Protein AF-A0A520Q2A0-F1 (afdb_monomer)

Solvent-accessible surface area (backbone atoms only — not comparable to full-atom values): 9393 Å² total; per-residue (Å²): 108,68,72,59,52,43,49,53,35,49,52,50,22,50,52,29,43,53,51,19,52,50,29,46,53,49,21,52,54,28,44,56,48,25,55,50,29,48,51,52,38,54,58,58,72,70,47,75,90,85,60,73,68,62,73,55,53,55,32,51,51,48,28,51,55,25,49,55,49,19,54,52,29,45,52,50,18,50,51,28,45,54,49,22,53,51,30,48,48,51,35,52,51,50,50,51,53,53,52,49,51,53,51,52,50,55,47,49,54,50,52,48,53,51,48,53,53,50,53,50,52,50,51,55,50,52,53,52,50,52,55,49,51,51,53,50,50,51,52,51,51,47,66,59,47,54,65,52,67,72,36,78,90,45,45,69,57,53,54,57,52,60,71,66,58,85,62,83,91,69,80,80,80,76,89,128

Sequence (176 aa):
MLGRDLSVARDAARGAGLASDESSRAEARARDVFERAVSSLAVRMAAPPEHPDAPLVDAGHAVQAAVDAWARAAVEAEHARAETERANASVRDLDYQLGTLRQQMRQLERDYAARTAHSRAALEASGREQRHLARRLASLSEQLISPLRHRTDLKPLFVAIEGTGTSDPFPSRASG

Nearest PDB structures (foldseek):
  7aal-assembly1_B  TM=5.530E-01  e=1.977E-01  Homo sapiens
  5i6r-assembly1_A-2  TM=6.436E-01  e=4.852E+00  Homo sapiens
  6jx6-assembly1_A  TM=4.904E-01  e=7.292E+00  Homo sapiens

Radius of gyration: 47.22 Å; Cα contacts (8 Å, |Δi|>4): 71; chains: 1; bounding box: 92×31×129 Å

Foldseek 3Di:
DLVVVLVVLVVQLVVLVVQLVVLVVQLVVLVVQLVVLVVCLVVVVPDPPPDDCVVNVVSVVSNVVSVVSNVVSVVSSVVSVVSSVVSVVVSVVSVVVVVVVVVVVVVVVVVVVVVVVVVVVVVVVVVVVVVVVVVVVVVVCCVVVVVVCVPPVCVVVVCVVVVVPPDDPDDPPDDD

pLDDT: mean 87.19, std 15.36, range [39.06, 98.12]

Mean predicted aligned error: 12.21 Å

Structure (mmCIF, N/CA/C/O backbone):
data_AF-A0A520Q2A0-F1
#
_entry.id   AF-A0A520Q2A0-F1
#
loop_
_atom_site.group_PDB
_atom_site.id
_atom_site.type_symbol
_atom_site.label_atom_id
_atom_site.label_alt_id
_atom_site.label_comp_id
_atom_site.label_asym_id
_atom_site.label_entity_id
_atom_site.label_seq_id
_atom_site.pdbx_PDB_ins_code
_atom_site.Cartn_x
_atom_site.Cartn_y
_atom_site.Cartn_z
_atom_site.occupancy
_atom_site.B_iso_or_equiv
_atom_site.auth_seq_id
_atom_site.auth_comp_id
_atom_site.auth_a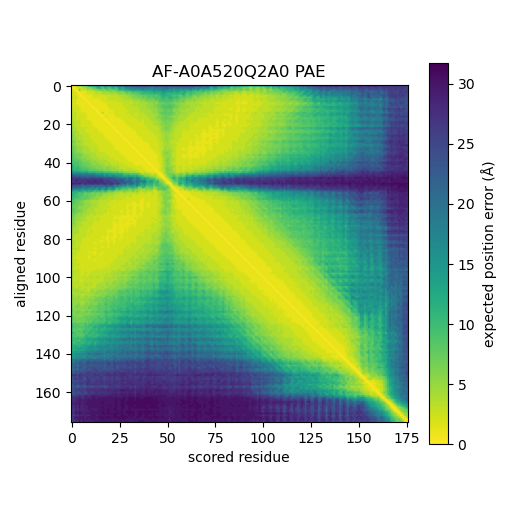sym_id
_atom_site.auth_atom_id
_atom_site.pdbx_PDB_model_num
ATOM 1 N N . MET A 1 1 ? -11.385 9.493 6.185 1.00 68.62 1 MET A N 1
ATOM 2 C CA . MET A 1 1 ? -10.140 9.831 5.464 1.00 68.62 1 MET A CA 1
ATOM 3 C C . MET A 1 1 ? -9.408 8.569 5.035 1.00 68.62 1 MET A C 1
ATOM 5 O O . MET A 1 1 ? -9.508 8.267 3.860 1.00 68.62 1 MET A O 1
ATOM 9 N N . LEU A 1 2 ? -8.892 7.740 5.954 1.00 79.12 2 LEU A N 1
ATOM 10 C CA . LEU A 1 2 ? -8.089 6.536 5.644 1.00 79.12 2 LEU A CA 1
ATOM 11 C C . LEU A 1 2 ? -8.609 5.607 4.528 1.00 79.12 2 LEU A C 1
ATOM 13 O O . LEU A 1 2 ? -7.827 5.132 3.717 1.00 79.12 2 LEU A O 1
ATOM 17 N N . GLY A 1 3 ? -9.919 5.342 4.448 1.00 81.12 3 GLY A N 1
ATOM 18 C CA . GLY A 1 3 ? -10.470 4.516 3.362 1.00 81.12 3 GLY A CA 1
ATOM 19 C C . GLY A 1 3 ? -10.354 5.166 1.974 1.00 81.12 3 GLY A C 1
ATOM 20 O O . GLY A 1 3 ? -10.096 4.479 0.989 1.00 81.12 3 GLY A O 1
ATOM 21 N N . ARG A 1 4 ? -10.502 6.495 1.901 1.00 87.62 4 ARG A N 1
ATOM 22 C CA . ARG A 1 4 ? -10.264 7.281 0.682 1.00 87.62 4 ARG A 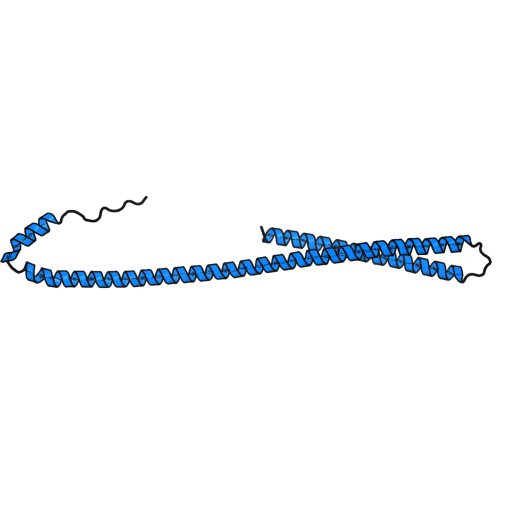CA 1
ATOM 23 C C . ARG A 1 4 ? -8.772 7.320 0.364 1.00 87.62 4 ARG A C 1
ATOM 25 O O . ARG A 1 4 ? -8.415 7.133 -0.791 1.00 87.62 4 ARG A O 1
ATOM 32 N N . ASP A 1 5 ? -7.929 7.479 1.380 1.00 89.81 5 ASP A N 1
ATOM 33 C CA . ASP A 1 5 ? -6.471 7.521 1.225 1.00 89.81 5 ASP A CA 1
ATOM 34 C C . ASP A 1 5 ? -5.928 6.178 0.708 1.00 89.81 5 ASP A C 1
ATOM 36 O O . ASP A 1 5 ? -5.117 6.153 -0.211 1.00 89.81 5 ASP A O 1
ATOM 40 N N . LEU A 1 6 ? -6.465 5.052 1.194 1.00 90.88 6 LEU A N 1
ATOM 41 C CA . LEU A 1 6 ? -6.151 3.715 0.683 1.00 90.88 6 LEU A CA 1
ATOM 42 C C . LEU A 1 6 ? -6.603 3.525 -0.772 1.00 90.88 6 LEU A C 1
ATOM 44 O O . LEU A 1 6 ? -5.898 2.893 -1.556 1.00 90.88 6 LEU A O 1
ATOM 48 N N . SER A 1 7 ? -7.769 4.060 -1.146 1.00 91.44 7 SER A N 1
ATOM 49 C CA . SER A 1 7 ? -8.230 4.018 -2.539 1.00 91.44 7 SER A CA 1
ATOM 50 C C . SER A 1 7 ? -7.291 4.806 -3.449 1.00 91.44 7 SER A C 1
ATOM 52 O O . SER A 1 7 ? -6.839 4.273 -4.455 1.00 91.44 7 SER A O 1
ATOM 54 N N . VAL A 1 8 ? -6.934 6.033 -3.057 1.00 94.19 8 VAL A N 1
ATOM 55 C CA . VAL A 1 8 ? -5.985 6.877 -3.798 1.00 94.19 8 VAL A CA 1
ATOM 56 C C . VAL A 1 8 ? -4.616 6.200 -3.899 1.00 94.19 8 VAL A C 1
ATOM 58 O O . VAL A 1 8 ? -4.026 6.177 -4.975 1.00 94.19 8 VAL A O 1
ATOM 61 N N . ALA A 1 9 ? -4.130 5.583 -2.821 1.00 93.50 9 ALA A N 1
ATOM 62 C CA . ALA A 1 9 ? -2.868 4.847 -2.828 1.00 93.50 9 ALA A CA 1
ATOM 63 C C . ALA A 1 9 ? -2.906 3.629 -3.766 1.00 93.50 9 ALA A C 1
ATOM 65 O O . ALA A 1 9 ? -1.934 3.366 -4.470 1.00 93.50 9 ALA A O 1
ATOM 66 N N . ARG A 1 10 ? -4.031 2.902 -3.831 1.00 94.81 10 ARG A N 1
ATOM 67 C CA . ARG A 1 10 ? -4.220 1.789 -4.781 1.00 94.81 10 ARG A CA 1
ATOM 68 C C . ARG A 1 10 ? -4.258 2.267 -6.226 1.00 94.81 10 ARG A C 1
ATOM 70 O O . ARG A 1 10 ? -3.742 1.578 -7.102 1.00 94.81 10 ARG A O 1
ATOM 77 N N . ASP A 1 11 ? -4.870 3.417 -6.481 1.00 95.50 11 ASP A N 1
ATOM 78 C CA . ASP A 1 11 ? -4.900 4.024 -7.812 1.00 95.50 11 ASP A CA 1
ATOM 79 C C . ASP A 1 11 ? -3.492 4.453 -8.236 1.00 95.50 11 ASP A C 1
ATOM 81 O O . ASP A 1 11 ? -3.056 4.122 -9.337 1.00 95.50 11 ASP A O 1
ATOM 85 N N . ALA A 1 12 ? -2.744 5.087 -7.330 1.00 93.31 12 ALA A N 1
ATOM 86 C CA . ALA A 1 12 ? -1.351 5.464 -7.549 1.00 93.31 12 ALA A CA 1
ATOM 87 C C . ALA A 1 12 ? -0.447 4.243 -7.785 1.00 93.31 12 ALA A C 1
ATOM 89 O O . ALA A 1 12 ? 0.344 4.245 -8.723 1.00 93.31 12 ALA A O 1
ATOM 90 N N . ALA A 1 13 ? -0.597 3.173 -6.996 1.00 95.62 13 ALA A N 1
ATOM 91 C CA . ALA A 1 13 ? 0.164 1.936 -7.174 1.00 95.62 13 ALA A CA 1
ATOM 92 C C . ALA A 1 13 ? -0.136 1.249 -8.514 1.00 95.62 13 ALA A C 1
ATOM 94 O O . ALA A 1 13 ? 0.779 0.760 -9.176 1.00 95.62 13 ALA A O 1
ATOM 95 N N . ARG A 1 14 ? -1.401 1.266 -8.957 1.00 96.25 14 ARG A N 1
ATOM 96 C CA . ARG A 1 14 ? -1.775 0.789 -10.296 1.00 96.25 14 ARG A CA 1
ATOM 97 C C . ARG A 1 14 ? -1.149 1.639 -11.397 1.00 96.25 14 ARG A C 1
ATOM 99 O O . ARG A 1 14 ? -0.618 1.079 -12.348 1.00 96.25 14 ARG A O 1
ATOM 106 N N . GLY A 1 15 ? -1.187 2.964 -11.257 1.00 95.88 15 GLY A N 1
ATOM 107 C CA . GLY A 1 15 ? -0.540 3.882 -12.195 1.00 95.88 15 GLY A CA 1
ATOM 108 C C . GLY A 1 15 ? 0.969 3.645 -12.297 1.00 95.88 15 GLY A C 1
ATOM 109 O O . GLY A 1 15 ? 1.487 3.508 -13.401 1.00 95.88 15 GLY A O 1
ATOM 110 N N . ALA A 1 16 ? 1.652 3.508 -11.157 1.00 94.81 16 ALA A N 1
ATOM 111 C CA . ALA A 1 16 ? 3.081 3.200 -11.103 1.00 94.81 16 ALA A CA 1
ATOM 112 C C . ALA A 1 16 ? 3.404 1.852 -11.769 1.00 94.81 16 ALA A C 1
ATOM 114 O O . ALA A 1 16 ? 4.335 1.775 -12.566 1.00 94.81 16 ALA A O 1
ATOM 115 N N . GLY A 1 17 ? 2.587 0.819 -11.528 1.00 96.00 17 GLY A N 1
ATOM 116 C CA . GLY A 1 17 ? 2.747 -0.484 -12.178 1.00 96.00 17 GLY A CA 1
ATOM 117 C C . GLY A 1 17 ? 2.634 -0.413 -13.703 1.00 96.00 17 GLY A C 1
ATOM 118 O O . GLY A 1 17 ? 3.474 -0.967 -14.404 1.00 96.00 17 GLY A O 1
ATOM 119 N N . LEU A 1 18 ? 1.653 0.333 -14.227 1.00 97.12 18 LEU A N 1
ATOM 120 C CA . LEU A 1 18 ? 1.517 0.549 -15.673 1.00 97.12 18 LEU A CA 1
ATOM 121 C C . LEU A 1 18 ? 2.730 1.282 -16.264 1.00 97.12 18 LEU A C 1
ATOM 123 O O . LEU A 1 18 ? 3.216 0.892 -17.325 1.00 97.12 18 LEU A O 1
ATOM 127 N N . ALA A 1 19 ? 3.239 2.303 -15.569 1.00 95.56 19 ALA A N 1
ATOM 128 C CA . ALA A 1 19 ? 4.444 3.020 -15.984 1.00 95.56 19 ALA A CA 1
ATOM 129 C C . ALA A 1 19 ? 5.689 2.113 -15.954 1.00 95.56 19 ALA A C 1
ATOM 131 O O . ALA A 1 19 ? 6.500 2.144 -16.875 1.00 95.56 19 ALA A O 1
ATOM 132 N N . SER A 1 20 ? 5.823 1.248 -14.944 1.00 96.88 20 SER A N 1
ATOM 133 C CA . SER A 1 20 ? 6.919 0.276 -14.848 1.00 96.88 20 SER A CA 1
ATOM 134 C C . SER A 1 20 ? 6.887 -0.769 -15.964 1.00 96.88 20 SER A C 1
ATOM 136 O O . SER A 1 20 ? 7.934 -1.088 -16.540 1.00 96.88 20 SER A O 1
ATOM 138 N N . ASP A 1 21 ? 5.697 -1.255 -16.323 1.00 96.81 21 ASP A N 1
ATOM 139 C CA . ASP A 1 21 ? 5.505 -2.151 -17.465 1.00 96.81 21 ASP A CA 1
ATOM 140 C C . ASP A 1 21 ? 5.893 -1.465 -18.780 1.00 96.81 21 ASP A C 1
ATOM 142 O O . ASP A 1 21 ? 6.552 -2.066 -19.633 1.00 96.81 21 ASP A O 1
ATOM 146 N N . GLU A 1 22 ? 5.500 -0.203 -18.960 1.00 97.50 22 GLU A N 1
ATOM 147 C CA . GLU A 1 22 ? 5.847 0.581 -20.142 1.00 97.50 22 GLU A CA 1
ATOM 148 C C . GLU A 1 22 ? 7.360 0.802 -20.258 1.00 97.50 22 GLU A C 1
ATOM 150 O O . GLU A 1 22 ? 7.932 0.494 -21.312 1.00 97.50 22 GLU A O 1
ATOM 155 N N . SER A 1 23 ? 8.016 1.237 -19.179 1.00 96.38 23 SER A N 1
ATOM 156 C CA . SER A 1 23 ? 9.469 1.425 -19.138 1.00 96.38 23 SER A CA 1
ATOM 157 C C . SER A 1 23 ? 10.223 0.111 -19.352 1.00 96.38 23 SER A C 1
ATOM 159 O O . SER A 1 23 ? 11.184 0.077 -20.116 1.00 96.38 23 SER A O 1
ATOM 161 N N . SER A 1 24 ? 9.749 -1.006 -18.789 1.00 97.00 24 SER A N 1
ATOM 162 C CA . SER A 1 24 ? 10.354 -2.329 -19.022 1.00 97.00 24 SER A CA 1
ATOM 163 C C . SER A 1 24 ? 10.224 -2.773 -20.485 1.00 97.00 24 SER A C 1
ATOM 165 O O . SER A 1 24 ? 11.152 -3.347 -21.057 1.00 97.00 24 SER A O 1
ATOM 167 N N . ARG A 1 25 ? 9.098 -2.473 -21.148 1.00 97.88 25 ARG A N 1
ATOM 168 C CA . ARG A 1 25 ? 8.959 -2.716 -22.595 1.00 97.88 25 ARG A CA 1
ATOM 16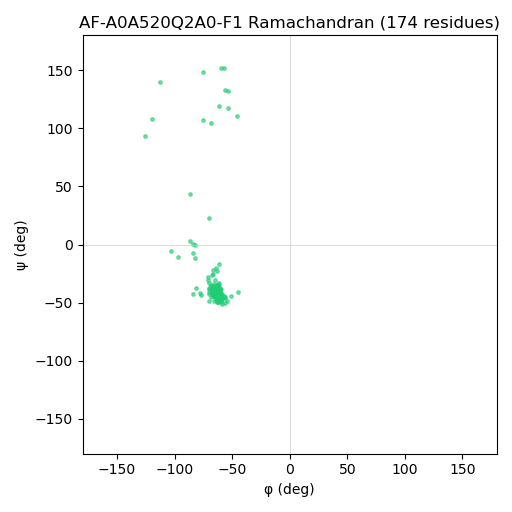9 C C . ARG A 1 25 ? 9.855 -1.785 -23.414 1.00 97.88 25 ARG A C 1
ATOM 171 O O . ARG A 1 25 ? 10.330 -2.197 -24.470 1.00 97.88 25 ARG A O 1
ATOM 178 N N . ALA A 1 26 ? 10.061 -0.541 -22.981 1.00 96.69 26 ALA A N 1
ATOM 179 C CA . ALA A 1 26 ? 10.975 0.394 -23.636 1.00 96.69 26 ALA A CA 1
ATOM 180 C C . ALA A 1 26 ? 12.434 -0.074 -23.532 1.00 96.69 26 ALA A C 1
ATOM 182 O O . ALA A 1 26 ? 13.133 -0.086 -24.545 1.00 96.69 26 ALA A O 1
ATOM 183 N N . GLU A 1 27 ? 12.848 -0.550 -22.356 1.00 97.94 27 GLU A N 1
ATOM 184 C CA . GLU A 1 27 ? 14.146 -1.189 -22.121 1.00 97.94 27 GLU A CA 1
ATOM 185 C C . GLU A 1 27 ? 14.357 -2.381 -23.064 1.00 97.94 27 GLU A C 1
ATOM 187 O O . GLU A 1 27 ? 15.363 -2.431 -23.773 1.00 97.94 27 GLU A O 1
ATOM 192 N N . ALA A 1 28 ? 13.384 -3.299 -23.143 1.00 97.88 28 ALA A N 1
ATOM 193 C CA . ALA A 1 28 ? 13.457 -4.461 -24.030 1.00 97.88 28 ALA A CA 1
ATOM 194 C C . ALA A 1 28 ? 13.609 -4.054 -25.507 1.00 97.88 28 ALA A C 1
ATOM 196 O O . ALA A 1 28 ? 14.487 -4.556 -26.203 1.00 97.88 28 ALA A O 1
ATOM 197 N N . ARG A 1 29 ? 12.825 -3.072 -25.975 1.00 97.94 29 ARG A N 1
ATOM 198 C CA . ARG A 1 29 ? 12.952 -2.554 -27.348 1.00 97.94 29 ARG A CA 1
ATOM 199 C C . ARG A 1 29 ? 14.322 -1.929 -27.612 1.00 97.94 29 ARG A C 1
ATOM 201 O O . ARG A 1 29 ? 14.866 -2.106 -28.701 1.00 97.94 29 ARG A O 1
ATOM 208 N N . ALA A 1 30 ? 14.874 -1.180 -26.657 1.00 97.25 30 ALA A N 1
ATOM 209 C CA . ALA A 1 30 ? 16.193 -0.566 -26.804 1.00 97.25 30 ALA A CA 1
ATOM 210 C C . ALA A 1 30 ? 17.306 -1.627 -26.846 1.00 97.25 30 ALA A C 1
ATOM 212 O O . ALA A 1 30 ? 18.224 -1.522 -27.662 1.00 97.25 30 ALA A O 1
ATOM 213 N N . ARG A 1 31 ? 17.170 -2.694 -26.054 1.00 97.75 31 ARG A N 1
ATOM 214 C CA . ARG A 1 31 ? 18.049 -3.862 -26.114 1.00 97.75 31 ARG A CA 1
ATOM 215 C C . ARG A 1 31 ? 18.001 -4.551 -27.480 1.00 97.75 31 ARG A C 1
ATOM 217 O O . ARG A 1 31 ? 19.054 -4.792 -28.063 1.00 97.75 31 ARG A O 1
ATOM 224 N N . ASP A 1 32 ? 16.814 -4.781 -28.040 1.00 98.00 32 ASP A N 1
ATOM 225 C CA . ASP A 1 32 ? 16.667 -5.383 -29.376 1.00 98.00 32 ASP A CA 1
ATOM 226 C C . ASP A 1 32 ? 17.310 -4.524 -30.482 1.00 98.00 32 ASP A C 1
ATOM 228 O O . ASP A 1 32 ? 17.789 -5.029 -31.502 1.00 98.00 32 ASP A O 1
ATOM 232 N N . VAL A 1 33 ? 17.295 -3.194 -30.334 1.00 97.88 33 VAL A N 1
ATOM 233 C CA . VAL A 1 33 ? 18.001 -2.278 -31.247 1.00 97.88 33 VAL A CA 1
ATOM 234 C C . VAL A 1 33 ? 19.515 -2.432 -31.098 1.00 97.88 33 VAL A C 1
ATOM 236 O O . VAL A 1 33 ? 20.210 -2.537 -32.110 1.00 97.88 33 VAL A O 1
ATOM 239 N N . PHE A 1 34 ? 20.018 -2.494 -29.865 1.00 97.75 34 PHE A N 1
ATOM 240 C CA . PHE A 1 34 ? 21.434 -2.716 -29.582 1.00 97.75 34 PHE A CA 1
ATOM 241 C C . PHE A 1 34 ? 21.940 -4.048 -30.152 1.00 97.75 34 PHE A C 1
ATOM 243 O O . PHE A 1 34 ? 22.929 -4.060 -30.885 1.00 97.75 34 PHE A O 1
ATOM 250 N N . GLU A 1 35 ? 21.232 -5.153 -29.917 1.00 97.50 35 GLU A N 1
ATOM 251 C CA . GLU A 1 35 ? 21.620 -6.479 -30.419 1.00 97.50 35 GLU A CA 1
ATOM 252 C C . GLU A 1 35 ? 21.669 -6.522 -31.958 1.00 97.50 35 GLU A C 1
ATOM 254 O O . GLU A 1 35 ? 22.594 -7.092 -32.553 1.00 97.50 35 GLU A O 1
ATOM 259 N N . ARG A 1 36 ? 20.731 -5.839 -32.630 1.00 97.12 36 ARG A N 1
ATOM 260 C CA . ARG A 1 36 ? 20.749 -5.683 -34.094 1.00 97.12 36 ARG A CA 1
ATOM 261 C C . ARG A 1 36 ? 21.914 -4.822 -34.580 1.00 97.12 36 ARG A C 1
ATOM 263 O O . ARG A 1 36 ? 22.534 -5.172 -35.585 1.00 97.12 36 ARG A O 1
ATOM 270 N N . ALA A 1 37 ? 22.233 -3.729 -33.886 1.00 95.50 37 ALA A N 1
ATOM 271 C CA . ALA A 1 37 ? 23.365 -2.870 -34.233 1.00 95.50 37 ALA A CA 1
ATOM 272 C C . ALA A 1 37 ? 24.699 -3.628 -34.118 1.00 95.50 37 ALA A C 1
ATOM 274 O O . ALA A 1 37 ? 25.514 -3.580 -35.041 1.00 95.50 37 ALA A O 1
ATOM 275 N N . VAL A 1 38 ? 24.883 -4.397 -33.038 1.00 96.31 38 VAL A N 1
ATOM 276 C CA . VAL A 1 38 ? 26.063 -5.253 -32.827 1.00 96.31 38 VAL A CA 1
ATOM 277 C C . VAL A 1 38 ? 26.175 -6.310 -33.925 1.00 96.31 38 VAL A C 1
ATOM 279 O O . VAL A 1 38 ? 27.244 -6.481 -34.511 1.00 96.31 38 VAL A O 1
ATOM 282 N N . SER A 1 39 ? 25.067 -6.974 -34.260 1.00 94.69 39 SER A N 1
ATOM 283 C CA . SER A 1 39 ? 25.032 -7.976 -35.333 1.00 94.69 39 SER A CA 1
ATOM 284 C C . SER A 1 39 ? 25.404 -7.372 -36.693 1.00 94.69 39 SER A C 1
ATOM 286 O O . SER A 1 39 ? 26.200 -7.945 -37.433 1.00 94.69 39 SER A O 1
ATOM 288 N N . SER A 1 40 ? 24.884 -6.180 -37.009 1.00 92.12 40 SER A N 1
ATOM 289 C CA . SER A 1 40 ? 25.227 -5.447 -38.235 1.00 92.12 40 SER A CA 1
ATOM 290 C C . SER A 1 40 ? 26.713 -5.078 -38.294 1.00 92.12 40 SER A C 1
ATOM 292 O O . SER A 1 40 ? 27.338 -5.222 -39.346 1.00 92.12 40 SER A O 1
ATOM 294 N N . LEU A 1 41 ? 27.299 -4.624 -37.181 1.00 91.69 41 LEU A N 1
ATOM 295 C CA . LEU A 1 41 ? 28.731 -4.329 -37.102 1.00 91.69 41 LEU A CA 1
ATOM 296 C C . LEU A 1 41 ? 29.573 -5.595 -37.325 1.00 91.69 41 LEU A C 1
ATOM 298 O O . LEU A 1 41 ? 30.517 -5.565 -38.112 1.00 91.69 41 LEU A O 1
ATOM 302 N N . ALA A 1 42 ? 29.204 -6.714 -36.698 1.00 90.94 42 ALA A N 1
ATOM 303 C CA . ALA A 1 42 ? 29.906 -7.987 -36.849 1.00 90.94 42 ALA A CA 1
ATOM 304 C C . ALA A 1 42 ? 29.927 -8.477 -38.307 1.00 90.94 42 ALA A C 1
ATOM 306 O O . ALA A 1 42 ? 30.981 -8.865 -38.809 1.00 90.94 42 ALA A O 1
ATOM 307 N N . VAL A 1 43 ? 28.792 -8.393 -39.012 1.00 89.44 43 VAL A N 1
ATOM 308 C CA . VAL A 1 43 ? 28.706 -8.747 -40.441 1.00 89.44 43 VAL A CA 1
ATOM 309 C C . VAL A 1 43 ? 29.632 -7.871 -41.290 1.00 89.44 43 VAL A C 1
ATOM 311 O O . VAL A 1 43 ? 30.305 -8.380 -42.182 1.00 89.44 43 VAL A O 1
ATOM 314 N N . ARG A 1 44 ? 29.705 -6.566 -41.005 1.00 85.75 44 ARG A N 1
ATOM 315 C CA . ARG A 1 44 ? 30.555 -5.625 -41.755 1.00 85.75 44 ARG A CA 1
ATOM 316 C C . ARG A 1 44 ? 32.043 -5.845 -41.505 1.00 85.75 44 ARG A C 1
ATOM 318 O O . ARG A 1 44 ? 32.818 -5.754 -42.446 1.00 85.75 44 ARG A O 1
ATOM 325 N N . MET A 1 45 ? 32.439 -6.175 -40.275 1.00 85.12 45 MET A N 1
ATOM 326 C CA . MET A 1 45 ? 33.833 -6.519 -39.959 1.00 85.12 45 MET A CA 1
ATOM 327 C C . MET A 1 45 ? 34.289 -7.826 -40.622 1.00 85.12 45 MET A C 1
ATOM 329 O O . MET A 1 45 ? 35.481 -8.010 -40.844 1.00 85.12 45 MET A O 1
ATOM 333 N N . ALA A 1 46 ? 33.358 -8.733 -40.930 1.00 85.00 46 ALA A N 1
ATOM 334 C CA . ALA A 1 46 ? 33.647 -9.989 -41.617 1.00 85.00 46 ALA A CA 1
ATOM 335 C C . ALA A 1 46 ? 33.708 -9.854 -43.154 1.00 85.00 46 ALA A C 1
ATOM 337 O O . ALA A 1 46 ? 34.057 -10.822 -43.832 1.00 85.00 46 ALA A O 1
ATOM 338 N N . ALA A 1 47 ? 33.352 -8.693 -43.715 1.00 78.25 47 ALA A N 1
ATOM 339 C CA . ALA A 1 47 ? 33.378 -8.462 -45.156 1.00 78.25 47 ALA A CA 1
ATOM 340 C C . ALA A 1 47 ? 34.823 -8.255 -45.672 1.00 78.25 47 ALA A C 1
ATOM 342 O O . ALA A 1 47 ? 35.662 -7.724 -44.942 1.00 78.25 47 ALA A O 1
ATOM 343 N N . PRO A 1 48 ? 35.137 -8.649 -46.924 1.00 70.44 48 PRO A N 1
ATOM 344 C CA . PRO A 1 48 ? 36.451 -8.417 -47.524 1.00 70.44 48 PRO A CA 1
ATOM 345 C C . PRO A 1 48 ? 36.831 -6.922 -47.541 1.00 70.44 48 PRO A C 1
ATOM 347 O O . PRO A 1 48 ? 35.942 -6.077 -47.654 1.00 70.44 48 PRO A O 1
ATOM 350 N N . PRO A 1 49 ? 38.133 -6.578 -47.502 1.00 64.31 49 PRO A N 1
ATOM 351 C CA . PRO A 1 49 ? 38.640 -5.204 -47.354 1.00 64.31 49 PRO A CA 1
ATOM 352 C C . PRO A 1 49 ? 38.424 -4.278 -48.574 1.00 64.31 49 PRO A C 1
ATOM 354 O O . PRO A 1 49 ? 39.132 -3.292 -48.744 1.00 64.31 49 PRO A O 1
ATOM 357 N N . GLU A 1 50 ? 37.453 -4.563 -49.442 1.00 59.75 50 GLU A N 1
ATOM 358 C CA . GLU A 1 50 ? 37.178 -3.795 -50.665 1.00 59.75 50 GLU A CA 1
ATOM 359 C C . GLU A 1 50 ? 36.331 -2.530 -50.425 1.00 59.75 50 GLU A C 1
ATOM 361 O O . GLU A 1 50 ? 36.022 -1.796 -51.366 1.00 59.75 50 GLU A O 1
ATOM 366 N N . HIS A 1 51 ? 35.923 -2.252 -49.184 1.00 55.28 51 HIS A N 1
ATOM 367 C CA . HIS A 1 51 ? 35.058 -1.120 -48.852 1.00 55.28 51 HIS A CA 1
ATOM 368 C C . HIS A 1 51 ? 35.778 -0.056 -48.012 1.00 55.28 51 HIS A C 1
ATOM 370 O O . HIS A 1 51 ? 36.531 -0.407 -47.109 1.00 55.28 51 HIS A O 1
ATOM 376 N N . PRO A 1 52 ? 35.546 1.244 -48.289 1.00 62.41 52 PRO A N 1
ATOM 377 C CA . PRO A 1 52 ? 36.121 2.338 -47.507 1.00 62.41 52 PRO A CA 1
ATOM 378 C C . PRO A 1 52 ? 35.691 2.255 -46.032 1.00 62.41 52 PRO A C 1
ATOM 380 O O . PRO A 1 52 ? 34.604 1.771 -45.735 1.00 62.41 52 PRO A O 1
ATOM 383 N N . ASP A 1 53 ? 36.510 2.770 -45.112 1.00 68.56 53 ASP A N 1
ATOM 384 C CA . ASP A 1 53 ? 36.320 2.639 -43.653 1.00 68.56 53 ASP A CA 1
ATOM 385 C C . ASP A 1 53 ? 35.045 3.317 -43.097 1.00 68.56 53 ASP A C 1
ATOM 387 O O . ASP A 1 53 ? 34.569 2.975 -42.012 1.00 68.56 53 ASP A O 1
ATOM 391 N N . ALA A 1 54 ? 34.455 4.268 -43.830 1.00 66.81 54 ALA A N 1
ATOM 392 C CA . ALA A 1 54 ? 33.286 5.045 -43.394 1.00 66.81 54 ALA A CA 1
ATOM 393 C C . ALA A 1 54 ? 32.075 4.178 -42.950 1.00 66.81 54 ALA A C 1
ATOM 395 O O . ALA A 1 54 ? 31.588 4.370 -41.837 1.00 66.81 54 ALA A O 1
ATOM 396 N N . PRO A 1 55 ? 31.624 3.160 -43.715 1.00 79.31 55 PRO A N 1
ATOM 397 C CA . PRO A 1 55 ? 30.567 2.234 -43.291 1.00 79.31 55 PRO A CA 1
ATOM 398 C C . PRO A 1 55 ? 30.858 1.383 -42.042 1.00 79.31 55 PRO A C 1
ATOM 400 O O . PRO A 1 55 ? 29.903 0.823 -41.490 1.00 79.31 55 PRO A O 1
ATOM 403 N N . LEU A 1 56 ? 32.116 1.248 -41.601 1.00 84.25 56 LEU A N 1
ATOM 404 C CA . LEU A 1 56 ? 32.463 0.614 -40.319 1.00 84.25 56 LEU A CA 1
ATOM 405 C C . LEU A 1 56 ? 32.359 1.612 -39.163 1.00 84.25 56 LEU A C 1
ATOM 407 O O . LEU A 1 56 ? 31.798 1.277 -38.120 1.00 84.25 56 LEU A O 1
ATOM 411 N N . VAL A 1 57 ? 32.834 2.843 -39.368 1.00 86.88 57 VAL A N 1
ATOM 412 C CA . VAL A 1 57 ? 32.722 3.937 -38.390 1.00 86.88 57 VAL A CA 1
ATOM 413 C C . VAL A 1 57 ? 31.253 4.252 -38.093 1.00 86.88 57 VAL A C 1
ATOM 415 O O . VAL A 1 57 ? 30.861 4.297 -36.927 1.00 86.88 57 VAL A O 1
ATOM 418 N N . ASP A 1 58 ? 30.410 4.352 -39.124 1.00 88.56 58 ASP A N 1
ATOM 419 C CA . ASP A 1 58 ? 28.966 4.580 -38.970 1.00 88.56 58 ASP A CA 1
ATOM 420 C C . ASP A 1 58 ? 28.280 3.450 -38.186 1.00 88.56 58 ASP A C 1
ATOM 422 O O . ASP A 1 58 ? 27.422 3.696 -37.335 1.00 88.56 58 ASP A O 1
ATOM 426 N N . ALA A 1 59 ? 28.676 2.197 -38.434 1.00 89.25 59 ALA A N 1
ATOM 427 C CA . ALA A 1 59 ? 28.162 1.050 -37.690 1.00 89.25 59 ALA A CA 1
ATOM 428 C C . ALA A 1 59 ? 28.614 1.079 -36.220 1.00 89.25 59 ALA A C 1
ATOM 430 O O . ALA A 1 59 ? 27.814 0.783 -35.333 1.00 89.25 59 ALA A O 1
ATOM 431 N N . GLY A 1 60 ? 29.856 1.492 -35.949 1.00 92.31 60 GLY A N 1
ATOM 432 C CA . GLY A 1 60 ? 30.356 1.719 -34.593 1.00 92.31 60 GLY A CA 1
ATOM 433 C C . GLY A 1 60 ? 29.564 2.799 -33.850 1.00 92.31 60 GLY A C 1
ATOM 434 O O . GLY A 1 60 ? 29.113 2.569 -32.727 1.00 92.31 60 GLY A O 1
ATOM 435 N N . HIS A 1 61 ? 29.303 3.939 -34.496 1.00 94.81 61 HIS A N 1
ATOM 436 C CA . HIS A 1 61 ? 28.456 4.993 -33.931 1.00 94.81 61 HIS A CA 1
ATOM 437 C C . HIS A 1 61 ? 27.019 4.522 -33.678 1.00 94.81 61 HIS A C 1
ATOM 439 O O . HIS A 1 61 ? 26.433 4.881 -32.657 1.00 94.81 61 HIS A O 1
ATOM 445 N N . ALA A 1 62 ? 26.461 3.681 -34.553 1.00 94.69 62 ALA A N 1
ATOM 446 C CA . ALA A 1 62 ? 25.140 3.095 -34.347 1.00 94.69 62 ALA A CA 1
ATOM 447 C C . ALA A 1 62 ? 25.096 2.166 -33.120 1.00 94.69 62 ALA A C 1
ATOM 449 O O . ALA A 1 62 ? 24.134 2.222 -32.354 1.00 94.69 62 ALA A O 1
ATOM 450 N N . VAL A 1 63 ? 26.137 1.351 -32.892 1.00 97.19 63 VAL A N 1
ATOM 451 C CA . VAL A 1 63 ? 26.250 0.531 -31.670 1.00 97.19 63 VAL A CA 1
ATOM 452 C C . VAL A 1 63 ? 26.347 1.417 -30.433 1.00 97.19 63 VAL A C 1
ATOM 454 O O . VAL A 1 63 ? 25.630 1.175 -29.464 1.00 97.19 63 VAL A O 1
ATOM 457 N N . GLN A 1 64 ? 27.181 2.459 -30.469 1.00 97.19 64 GLN A N 1
ATOM 458 C CA . GLN A 1 64 ? 27.329 3.389 -29.350 1.00 97.19 64 GLN A CA 1
ATOM 459 C C . GLN A 1 64 ? 25.999 4.081 -29.016 1.00 97.19 64 GLN A C 1
ATOM 461 O O . GLN A 1 64 ? 25.550 4.039 -27.874 1.00 97.19 64 GLN A O 1
ATOM 466 N N . ALA A 1 65 ? 25.313 4.640 -30.015 1.00 97.38 65 ALA A N 1
ATOM 467 C CA . ALA A 1 65 ? 24.017 5.282 -29.813 1.00 97.38 65 ALA A CA 1
ATOM 468 C C . ALA A 1 65 ? 22.965 4.306 -29.253 1.00 97.38 65 ALA A C 1
ATOM 470 O O . ALA A 1 65 ? 22.161 4.686 -28.398 1.00 97.38 65 ALA A O 1
ATOM 471 N N . ALA A 1 66 ? 22.978 3.049 -29.708 1.00 97.06 66 ALA A N 1
ATOM 472 C CA . ALA A 1 66 ? 22.068 2.021 -29.220 1.00 97.06 66 ALA A CA 1
ATOM 473 C C . ALA A 1 66 ? 22.379 1.594 -27.776 1.00 97.06 66 ALA A C 1
ATOM 475 O O . ALA A 1 66 ? 21.444 1.407 -26.997 1.00 97.06 66 ALA A O 1
ATOM 476 N N . VAL A 1 67 ? 23.658 1.490 -27.393 1.00 97.81 67 VAL A N 1
ATOM 477 C CA . VAL A 1 67 ? 24.042 1.169 -26.009 1.00 97.81 67 VAL A CA 1
ATOM 478 C C . VAL A 1 67 ? 23.678 2.309 -25.059 1.00 97.81 67 VAL A C 1
ATOM 480 O O . VAL A 1 67 ? 23.130 2.050 -23.993 1.00 97.81 67 VAL A O 1
ATOM 483 N N . ASP A 1 68 ? 23.878 3.564 -25.472 1.00 98.06 68 ASP A N 1
ATOM 484 C CA . ASP A 1 68 ? 23.499 4.738 -24.681 1.00 98.06 68 ASP A CA 1
ATOM 485 C C . ASP A 1 68 ? 21.978 4.817 -24.495 1.00 98.06 68 ASP A C 1
ATOM 487 O O . ASP A 1 68 ? 21.481 5.138 -23.413 1.00 98.06 68 ASP A O 1
ATOM 491 N N . ALA A 1 69 ? 21.214 4.520 -25.552 1.00 97.38 69 ALA A N 1
ATOM 492 C CA . ALA A 1 69 ? 19.758 4.466 -25.487 1.00 97.38 69 ALA A CA 1
ATOM 493 C C . ALA A 1 69 ? 19.266 3.335 -24.575 1.00 97.38 69 ALA A C 1
ATOM 495 O O . ALA A 1 69 ? 18.368 3.561 -23.764 1.00 97.38 69 ALA A O 1
ATOM 496 N N . TRP A 1 70 ? 19.867 2.146 -24.668 1.00 98.12 70 TRP A N 1
ATOM 497 C CA . TRP A 1 70 ? 19.529 1.026 -23.794 1.00 98.12 70 TRP A CA 1
ATOM 498 C C . TRP A 1 70 ? 19.884 1.313 -22.334 1.00 98.12 70 TRP A C 1
ATOM 500 O O . TRP A 1 70 ? 19.045 1.099 -21.465 1.00 98.12 70 TRP A O 1
ATOM 510 N N . ALA A 1 71 ? 21.062 1.880 -22.058 1.00 97.88 71 ALA A N 1
ATOM 511 C CA . ALA A 1 71 ? 21.474 2.250 -20.707 1.00 97.88 71 ALA A CA 1
ATOM 512 C C . ALA A 1 71 ? 20.505 3.253 -20.059 1.00 97.88 71 ALA A C 1
ATOM 514 O O . ALA A 1 71 ? 20.104 3.065 -18.911 1.00 97.88 71 ALA A O 1
ATOM 515 N N . ARG A 1 72 ? 20.070 4.285 -20.799 1.00 97.88 72 ARG A N 1
ATOM 516 C CA . ARG A 1 72 ? 19.046 5.231 -20.317 1.00 97.88 72 ARG A CA 1
ATOM 517 C C . ARG A 1 72 ? 17.716 4.535 -20.028 1.00 97.88 72 ARG A C 1
ATOM 519 O O . ARG A 1 72 ? 17.167 4.713 -18.945 1.00 97.88 72 ARG A O 1
ATOM 526 N N . ALA A 1 73 ? 17.239 3.703 -20.954 1.00 97.12 73 ALA A N 1
ATOM 527 C CA . ALA A 1 73 ? 15.980 2.981 -20.785 1.00 97.12 73 ALA A CA 1
ATOM 528 C C . ALA A 1 73 ? 16.020 1.991 -19.605 1.00 97.12 73 ALA A C 1
ATOM 530 O O . AL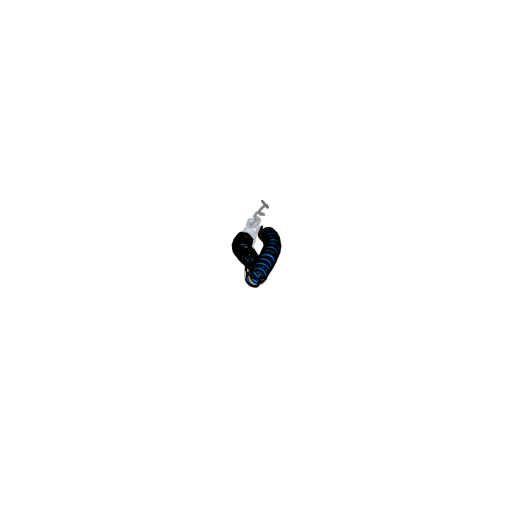A A 1 73 ? 15.028 1.842 -18.898 1.00 97.12 73 ALA A O 1
ATOM 531 N N . ALA A 1 74 ? 17.166 1.351 -19.353 1.00 97.25 74 ALA A N 1
ATOM 532 C CA . ALA A 1 74 ? 17.359 0.463 -18.209 1.00 97.25 74 ALA A CA 1
ATOM 533 C C . ALA A 1 74 ? 17.290 1.223 -16.875 1.00 97.25 74 ALA A C 1
ATOM 535 O O . ALA A 1 74 ? 16.638 0.770 -15.936 1.00 97.25 74 ALA A O 1
ATOM 536 N N . VAL A 1 75 ? 17.905 2.409 -16.799 1.00 98.06 75 VAL A N 1
ATOM 537 C CA . VAL A 1 75 ? 17.821 3.279 -15.615 1.00 98.06 75 VAL A CA 1
ATOM 538 C C . VAL A 1 75 ? 16.379 3.737 -15.368 1.00 98.06 75 VAL A C 1
ATOM 540 O O . VAL A 1 75 ? 15.897 3.668 -14.239 1.00 98.06 75 VAL A O 1
ATOM 543 N N . GLU A 1 76 ? 15.658 4.152 -16.411 1.00 96.69 76 GLU A N 1
ATOM 544 C CA . GLU A 1 76 ? 14.242 4.536 -16.307 1.00 96.69 76 GLU A CA 1
ATOM 545 C C . GLU A 1 76 ? 13.347 3.369 -15.867 1.00 96.69 76 GLU A C 1
ATOM 547 O O . GLU A 1 76 ? 12.472 3.545 -15.015 1.00 96.69 76 GLU A O 1
ATOM 552 N N . ALA A 1 77 ? 13.577 2.166 -16.402 1.00 96.88 77 ALA A N 1
ATOM 553 C CA . ALA A 1 77 ? 12.859 0.963 -15.995 1.00 96.88 77 ALA A CA 1
ATOM 554 C C . ALA A 1 77 ? 13.105 0.626 -14.521 1.00 96.88 77 ALA A C 1
ATOM 556 O O . ALA A 1 77 ? 12.154 0.331 -13.795 1.00 96.88 77 ALA A O 1
ATOM 557 N N . GLU A 1 78 ? 14.349 0.734 -14.055 1.00 97.06 78 GLU A N 1
ATOM 558 C CA . GLU A 1 78 ? 14.697 0.495 -12.656 1.00 97.06 78 GLU A CA 1
ATOM 559 C C . GLU A 1 78 ? 14.057 1.527 -11.718 1.00 97.06 78 GLU A C 1
ATOM 561 O O . GLU A 1 78 ? 13.474 1.167 -10.693 1.00 97.06 78 GLU A O 1
ATOM 566 N N . HIS A 1 79 ? 14.073 2.811 -12.089 1.00 97.31 79 HIS A N 1
ATOM 567 C CA . HIS A 1 79 ? 13.374 3.847 -11.330 1.00 97.31 79 HIS A CA 1
ATOM 568 C C . HIS A 1 79 ? 11.869 3.577 -11.242 1.00 97.31 79 HIS A C 1
ATOM 570 O O . HIS A 1 79 ? 11.307 3.633 -10.146 1.00 97.31 79 HIS A O 1
ATOM 576 N N . ALA A 1 80 ? 11.228 3.212 -12.354 1.00 96.06 80 ALA A N 1
ATOM 577 C CA . ALA A 1 80 ? 9.800 2.909 -12.375 1.00 96.06 80 ALA A CA 1
ATOM 578 C C . ALA A 1 80 ? 9.450 1.650 -11.552 1.00 96.06 80 ALA A C 1
ATOM 580 O O . ALA A 1 80 ? 8.412 1.607 -10.882 1.00 96.06 80 ALA A O 1
ATOM 581 N N . ARG A 1 81 ? 10.324 0.629 -11.540 1.00 96.44 81 ARG A N 1
ATOM 582 C CA . ARG A 1 81 ? 10.191 -0.543 -10.652 1.00 96.44 81 ARG A CA 1
ATOM 583 C C . ARG A 1 81 ? 10.274 -0.131 -9.184 1.00 96.44 81 ARG A C 1
ATOM 585 O O . ARG A 1 81 ? 9.370 -0.450 -8.412 1.00 96.44 81 ARG A O 1
ATOM 592 N N . ALA A 1 82 ? 11.2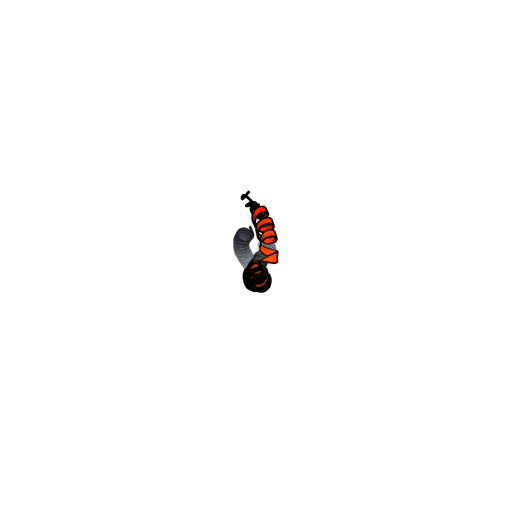86 0.652 -8.812 1.00 96.62 82 ALA A N 1
ATOM 593 C CA . ALA A 1 82 ? 11.452 1.140 -7.445 1.00 96.62 82 ALA A CA 1
ATOM 594 C C . ALA A 1 82 ? 10.266 2.010 -6.983 1.00 96.62 82 ALA A C 1
ATOM 596 O O . ALA A 1 82 ? 9.827 1.920 -5.835 1.00 96.62 82 ALA A O 1
ATOM 597 N N . GLU A 1 83 ? 9.708 2.846 -7.860 1.00 95.69 83 GLU A N 1
ATOM 598 C CA . GLU A 1 83 ? 8.493 3.616 -7.569 1.00 95.69 83 GLU A CA 1
ATOM 599 C C . GLU A 1 83 ? 7.274 2.720 -7.345 1.00 95.69 83 GLU A C 1
ATOM 601 O O . GLU A 1 83 ? 6.525 2.926 -6.387 1.00 95.69 83 GLU A O 1
ATOM 606 N N . THR A 1 84 ? 7.112 1.682 -8.166 1.00 96.75 84 THR A N 1
ATOM 607 C CA . THR A 1 84 ? 6.040 0.690 -8.013 1.00 96.75 84 THR A CA 1
ATOM 608 C C . THR A 1 84 ? 6.149 -0.047 -6.682 1.00 96.75 84 THR A C 1
ATOM 610 O O . THR A 1 84 ? 5.157 -0.205 -5.968 1.00 96.75 84 THR A O 1
ATOM 613 N N . GLU A 1 85 ? 7.355 -0.460 -6.293 1.00 96.62 85 GLU A N 1
ATOM 614 C CA . GLU A 1 85 ? 7.602 -1.100 -5.000 1.00 96.62 85 GLU A CA 1
ATOM 615 C C . GLU A 1 85 ? 7.256 -0.184 -3.823 1.00 96.62 85 GLU A C 1
ATOM 617 O O . GLU A 1 85 ? 6.575 -0.620 -2.887 1.00 96.62 85 GLU A O 1
ATOM 622 N N . ARG A 1 86 ? 7.654 1.094 -3.886 1.00 96.44 86 ARG A N 1
ATOM 623 C CA . ARG A 1 86 ? 7.306 2.101 -2.869 1.00 96.44 86 ARG A CA 1
ATOM 624 C C . ARG A 1 86 ? 5.798 2.321 -2.782 1.00 96.44 86 ARG A C 1
ATOM 626 O O . ARG A 1 86 ? 5.249 2.324 -1.678 1.00 96.44 86 ARG A O 1
ATOM 633 N N . ALA A 1 87 ? 5.114 2.455 -3.917 1.00 96.00 87 ALA A N 1
ATOM 634 C CA . ALA A 1 87 ? 3.664 2.628 -3.950 1.00 96.00 87 ALA A CA 1
ATOM 635 C C . ALA A 1 87 ? 2.939 1.402 -3.363 1.00 96.00 87 ALA A C 1
ATOM 637 O O . ALA A 1 87 ? 2.053 1.539 -2.517 1.00 96.00 87 ALA A O 1
ATOM 638 N N . ASN A 1 88 ? 3.379 0.191 -3.713 1.00 95.69 88 ASN A N 1
ATOM 639 C CA . ASN A 1 88 ? 2.848 -1.054 -3.155 1.00 95.69 88 ASN A CA 1
ATOM 640 C C . ASN A 1 88 ? 3.146 -1.219 -1.657 1.00 95.69 88 ASN A C 1
ATOM 642 O O . ASN A 1 88 ? 2.346 -1.806 -0.924 1.00 95.69 88 ASN A O 1
ATOM 646 N N . ALA A 1 89 ? 4.295 -0.743 -1.173 1.00 95.62 89 ALA A N 1
ATOM 647 C CA . ALA A 1 89 ? 4.604 -0.719 0.256 1.00 95.62 89 ALA A CA 1
ATOM 648 C C . ALA A 1 89 ? 3.657 0.225 1.014 1.00 95.62 89 ALA A C 1
ATOM 650 O O . ALA A 1 89 ? 3.113 -0.167 2.044 1.00 95.62 89 ALA A O 1
ATOM 651 N N . SER A 1 90 ? 3.381 1.410 0.462 1.00 94.94 90 SER A N 1
ATOM 652 C CA . SER A 1 90 ? 2.428 2.363 1.044 1.00 94.94 90 SER A CA 1
ATOM 653 C C . SER A 1 90 ? 1.010 1.789 1.139 1.00 94.94 90 SER A C 1
ATOM 655 O O . SER A 1 90 ? 0.371 1.899 2.184 1.00 94.94 90 SER A O 1
ATOM 657 N N . VAL A 1 91 ? 0.530 1.098 0.097 1.00 96.69 91 VAL A N 1
ATOM 658 C CA . VAL A 1 91 ? -0.780 0.422 0.135 1.00 96.69 91 VAL A CA 1
ATOM 659 C C . VAL A 1 91 ? -0.840 -0.626 1.248 1.00 96.69 91 VAL A C 1
ATOM 661 O O . VAL A 1 91 ? -1.834 -0.687 1.970 1.00 96.69 91 VAL A O 1
ATOM 664 N N . ARG A 1 92 ? 0.211 -1.443 1.402 1.00 96.00 92 ARG A N 1
ATOM 665 C CA . ARG A 1 92 ? 0.277 -2.481 2.445 1.00 96.00 92 ARG A CA 1
ATOM 666 C C . ARG A 1 92 ? 0.258 -1.888 3.851 1.00 96.00 92 ARG A C 1
ATOM 668 O O . ARG A 1 92 ? -0.457 -2.402 4.707 1.00 96.00 92 ARG A O 1
ATOM 675 N N . ASP A 1 93 ? 1.005 -0.812 4.075 1.00 96.06 93 ASP A N 1
ATOM 676 C CA . ASP A 1 93 ? 1.026 -0.108 5.358 1.00 96.06 93 ASP A CA 1
ATOM 677 C C . ASP A 1 93 ? -0.352 0.478 5.705 1.00 96.06 93 ASP A C 1
ATOM 679 O O . ASP A 1 93 ? -0.891 0.212 6.780 1.00 96.06 93 ASP A O 1
ATOM 683 N N . LEU A 1 94 ? -0.994 1.180 4.765 1.00 94.06 94 LEU A N 1
ATOM 684 C CA . LEU A 1 94 ? -2.335 1.733 4.980 1.00 94.06 94 LEU A CA 1
ATOM 685 C C . LEU A 1 94 ? -3.386 0.646 5.249 1.00 94.06 94 LEU A C 1
ATOM 687 O O . LEU A 1 94 ? -4.252 0.823 6.109 1.00 94.06 94 LEU A O 1
ATOM 691 N N . ASP A 1 95 ? -3.320 -0.486 4.545 1.00 95.00 95 ASP A N 1
ATOM 692 C CA . ASP A 1 95 ? -4.234 -1.612 4.763 1.00 95.00 95 ASP A CA 1
ATOM 693 C C . ASP A 1 95 ? -4.024 -2.242 6.151 1.00 95.00 95 ASP A C 1
ATOM 695 O O . ASP A 1 95 ? -4.992 -2.511 6.870 1.00 95.00 95 ASP A O 1
ATOM 699 N N . TYR A 1 96 ? -2.765 -2.378 6.584 1.00 95.25 96 TYR A N 1
ATOM 700 C CA . TYR A 1 96 ? -2.414 -2.837 7.928 1.00 95.25 96 TYR A CA 1
ATOM 701 C C . TYR A 1 96 ? -2.930 -1.891 9.022 1.00 95.25 96 TYR A C 1
ATOM 703 O O . TYR A 1 96 ? -3.562 -2.335 9.989 1.00 95.25 96 TYR A O 1
ATOM 711 N N . GLN A 1 97 ? -2.719 -0.582 8.866 1.00 94.69 97 GLN A N 1
ATOM 712 C CA . GLN A 1 97 ? -3.209 0.430 9.806 1.00 94.69 97 GLN A CA 1
ATOM 713 C C . GLN A 1 97 ? -4.737 0.397 9.912 1.00 94.69 97 GLN A C 1
ATOM 715 O O . GLN A 1 97 ? -5.296 0.409 11.010 1.00 94.69 97 GLN A O 1
ATOM 720 N N . LEU A 1 98 ? -5.429 0.284 8.777 1.00 95.06 98 LEU A N 1
ATOM 721 C CA . LEU A 1 98 ? -6.885 0.219 8.725 1.00 95.06 98 LEU A CA 1
ATOM 722 C C . LEU A 1 98 ? -7.430 -1.084 9.338 1.00 95.06 98 LEU A C 1
ATOM 724 O O . LEU A 1 98 ? -8.446 -1.061 10.040 1.00 95.06 98 LEU A O 1
ATOM 728 N N . GLY A 1 99 ? -6.745 -2.210 9.129 1.00 94.62 99 GLY A N 1
ATOM 729 C CA . GLY A 1 99 ? -7.039 -3.479 9.797 1.00 94.62 99 GLY A CA 1
ATOM 730 C C . GLY A 1 99 ? -6.892 -3.385 11.318 1.00 94.62 99 GLY A C 1
ATOM 731 O O . GLY A 1 99 ? -7.804 -3.775 12.055 1.00 94.62 99 GLY A O 1
ATOM 732 N N . THR A 1 100 ? -5.792 -2.789 11.779 1.00 95.69 100 THR A N 1
ATOM 733 C CA . THR A 1 100 ? -5.498 -2.575 13.203 1.00 95.69 100 THR A CA 1
ATOM 734 C C . THR A 1 100 ? -6.540 -1.671 13.856 1.00 95.69 100 THR A C 1
ATOM 736 O O . THR A 1 100 ? -7.101 -2.026 14.893 1.00 95.69 100 THR A O 1
ATOM 739 N N . LEU A 1 101 ? -6.883 -0.547 13.220 1.00 95.38 101 LEU A N 1
ATOM 740 C CA . LEU A 1 101 ? -7.889 0.384 13.729 1.00 95.38 101 LEU A CA 1
ATOM 741 C C . LEU A 1 101 ? -9.258 -0.295 13.873 1.00 95.38 101 LEU A C 1
ATOM 743 O O . LEU A 1 101 ? -9.919 -0.162 14.899 1.00 95.38 101 LEU A O 1
ATOM 747 N N . ARG A 1 102 ? -9.669 -1.094 12.880 1.00 95.38 102 ARG A N 1
ATOM 748 C CA . ARG A 1 102 ? -10.918 -1.871 12.948 1.00 95.38 102 ARG A CA 1
ATOM 749 C C . ARG A 1 102 ? -10.905 -2.881 14.091 1.00 95.38 102 ARG A C 1
ATOM 751 O O . ARG A 1 102 ? -11.926 -3.078 14.745 1.00 95.38 102 ARG A O 1
ATOM 758 N N . GLN A 1 103 ? -9.774 -3.540 14.332 1.00 97.25 103 GLN A N 1
ATOM 759 C CA . GLN A 1 103 ? -9.640 -4.464 15.455 1.00 97.25 103 GLN A CA 1
ATOM 760 C C . GLN A 1 103 ? -9.739 -3.734 16.799 1.00 97.25 103 GLN A C 1
ATOM 762 O O . GLN A 1 103 ? -10.464 -4.199 17.676 1.00 97.25 103 GLN A O 1
ATOM 767 N N . GLN A 1 104 ? -9.067 -2.590 16.941 1.00 96.81 104 GLN A N 1
ATOM 768 C CA . GLN A 1 104 ? -9.127 -1.760 18.145 1.00 96.81 104 GLN A CA 1
ATOM 769 C C . GLN A 1 104 ? -10.538 -1.220 18.399 1.00 96.81 104 GLN A C 1
ATOM 771 O O . GLN A 1 104 ? -11.013 -1.292 19.528 1.00 96.81 104 GLN A O 1
ATOM 776 N N . MET A 1 105 ? -11.250 -0.766 17.361 1.00 96.69 105 MET A N 1
ATOM 777 C CA . MET A 1 105 ? -12.647 -0.335 17.482 1.00 96.69 105 MET A CA 1
ATOM 778 C C . MET A 1 105 ? -13.552 -1.466 17.975 1.00 96.69 105 MET A C 1
ATOM 780 O O . MET A 1 105 ? -14.279 -1.280 18.944 1.00 96.69 105 MET A O 1
ATOM 784 N N . ARG A 1 106 ? -13.445 -2.666 17.389 1.00 97.19 106 ARG A N 1
ATOM 785 C CA . ARG A 1 106 ? -14.204 -3.837 17.864 1.00 97.19 106 ARG A CA 1
ATOM 786 C C . ARG A 1 106 ? -13.861 -4.211 19.303 1.00 97.19 106 ARG A C 1
ATOM 788 O O . ARG A 1 106 ? -14.721 -4.687 20.039 1.00 97.19 106 ARG A O 1
ATOM 795 N N . GLN A 1 107 ? -12.602 -4.050 19.708 1.00 97.62 107 GLN A N 1
ATOM 796 C CA . GLN A 1 107 ? -12.206 -4.291 21.091 1.00 97.62 107 GLN A CA 1
ATOM 797 C C . GLN A 1 107 ? -12.857 -3.276 22.031 1.00 97.62 107 GLN A C 1
ATOM 799 O O . GLN A 1 107 ? -13.487 -3.682 23.002 1.00 97.62 107 GLN A O 1
ATOM 804 N N . LEU A 1 108 ? -12.787 -1.987 21.696 1.00 97.62 108 LEU A N 1
ATOM 805 C CA . LEU A 1 108 ? -13.424 -0.923 22.466 1.00 97.62 108 LEU A CA 1
ATOM 806 C C . LEU A 1 108 ? -14.935 -1.132 22.576 1.00 97.62 108 LEU A C 1
ATOM 808 O O . LEU A 1 108 ? -15.473 -1.048 23.672 1.00 97.62 108 LEU A O 1
ATOM 812 N N . GLU A 1 109 ? -15.621 -1.457 21.480 1.00 97.38 109 GLU A N 1
ATOM 813 C CA . GLU A 1 109 ? -17.060 -1.752 21.486 1.00 97.38 109 GLU A CA 1
ATOM 814 C C . GLU A 1 109 ? -17.408 -2.893 22.451 1.00 97.38 109 GLU A C 1
ATOM 816 O O . GLU A 1 109 ? -18.352 -2.774 23.236 1.00 97.38 109 GLU A O 1
ATOM 821 N N . ARG A 1 110 ? -16.617 -3.975 22.450 1.00 97.44 110 ARG A N 1
ATOM 822 C CA . ARG A 1 110 ? -16.790 -5.091 23.393 1.00 97.44 110 ARG A CA 1
ATOM 823 C C . ARG A 1 110 ? -16.544 -4.665 24.835 1.00 97.44 110 ARG A C 1
ATOM 825 O O . ARG A 1 110 ? -17.336 -5.016 25.707 1.00 97.44 110 ARG A O 1
ATOM 832 N N . ASP A 1 111 ? -15.495 -3.888 25.082 1.00 97.50 111 ASP A N 1
ATOM 833 C CA . ASP A 1 111 ? -15.156 -3.405 26.420 1.00 97.50 111 ASP A CA 1
ATOM 834 C C . ASP A 1 111 ? -16.233 -2.455 26.960 1.00 97.50 111 ASP A C 1
ATOM 836 O O . ASP A 1 111 ? -16.621 -2.554 28.126 1.00 97.50 111 ASP A O 1
ATOM 840 N N . TYR A 1 112 ? -16.774 -1.572 26.117 1.00 97.12 112 TYR A N 1
ATOM 841 C CA . TYR A 1 112 ? -17.897 -0.706 26.472 1.00 97.12 112 TYR A CA 1
ATOM 842 C C . TYR A 1 112 ? -19.155 -1.516 26.769 1.00 97.12 112 TYR A C 1
ATOM 844 O O . TYR A 1 112 ? -19.757 -1.314 27.821 1.00 97.12 112 TYR A O 1
ATOM 852 N N . ALA A 1 113 ? -19.520 -2.470 25.910 1.00 97.00 113 ALA A N 1
ATOM 853 C CA . ALA A 1 113 ? -20.674 -3.335 26.146 1.00 97.00 113 ALA A CA 1
ATOM 854 C C . ALA A 1 113 ? -20.539 -4.117 27.466 1.00 97.00 113 ALA A C 1
ATOM 856 O O . ALA A 1 113 ? -21.486 -4.173 28.255 1.00 97.00 113 ALA A O 1
ATOM 857 N N . ALA A 1 114 ? -19.348 -4.654 27.748 1.00 97.31 114 ALA A N 1
ATOM 858 C CA . ALA A 1 114 ? -19.052 -5.351 28.994 1.00 97.31 114 ALA A CA 1
ATOM 859 C C . ALA A 1 114 ? -19.157 -4.422 30.215 1.00 97.31 114 ALA A C 1
ATOM 861 O O . ALA A 1 114 ? -19.784 -4.785 31.211 1.00 97.31 114 ALA A O 1
ATOM 862 N N . ARG A 1 115 ? -18.605 -3.202 30.137 1.00 96.75 115 ARG A N 1
ATOM 863 C CA . ARG A 1 115 ? -18.711 -2.195 31.206 1.00 96.75 115 ARG A CA 1
ATOM 864 C C . ARG A 1 115 ? -20.157 -1.787 31.455 1.00 96.75 115 ARG A C 1
ATOM 866 O O . ARG A 1 115 ? -20.579 -1.763 32.605 1.00 96.75 115 ARG A O 1
ATOM 873 N N . THR A 1 116 ? -20.937 -1.529 30.408 1.00 96.88 116 THR A N 1
ATOM 874 C CA . THR A 1 116 ? -22.358 -1.184 30.537 1.00 96.88 116 THR A CA 1
ATOM 875 C C . THR A 1 116 ? -23.152 -2.320 31.179 1.00 96.88 116 THR A C 1
ATOM 877 O O . THR A 1 116 ? -23.940 -2.069 32.091 1.00 96.88 116 THR A O 1
ATOM 880 N N . ALA A 1 117 ? -22.922 -3.568 30.759 1.00 97.25 117 ALA A N 1
ATOM 881 C CA . ALA A 1 117 ? -23.555 -4.735 31.368 1.00 97.25 117 ALA A CA 1
ATOM 882 C C . ALA A 1 117 ? -23.178 -4.875 32.852 1.00 97.25 117 ALA A C 1
ATOM 884 O O . ALA A 1 117 ? -24.054 -5.076 33.695 1.00 97.25 117 ALA A O 1
ATOM 885 N N . HIS A 1 118 ? -21.897 -4.697 33.185 1.00 97.00 118 HIS A N 1
ATOM 886 C CA . HIS A 1 118 ? -21.407 -4.742 34.559 1.00 97.00 118 HIS A CA 1
ATOM 887 C C . HIS A 1 118 ? -22.021 -3.638 35.432 1.00 97.00 118 HIS A C 1
ATOM 889 O O . HIS A 1 118 ? -22.564 -3.927 36.497 1.00 97.00 118 HIS A O 1
ATOM 895 N N . SER A 1 119 ? -22.007 -2.383 34.973 1.00 96.06 119 SER A N 1
ATOM 896 C CA . SER A 1 119 ? -22.608 -1.256 35.694 1.00 96.06 119 SER A CA 1
ATOM 897 C C . SER A 1 119 ? -24.109 -1.444 35.898 1.00 96.06 119 SER A C 1
ATOM 899 O O . SER A 1 119 ? -24.615 -1.180 36.987 1.00 96.06 119 SER A O 1
ATOM 901 N N . ARG A 1 120 ? -24.828 -1.954 34.891 1.00 96.75 120 ARG A N 1
ATOM 902 C CA . ARG A 1 120 ? -26.257 -2.261 35.016 1.00 96.75 120 ARG A CA 1
ATOM 903 C C . ARG A 1 120 ? -26.509 -3.347 36.062 1.00 96.75 120 ARG A C 1
ATOM 905 O O . ARG A 1 120 ? -27.359 -3.160 36.928 1.00 96.75 120 ARG A O 1
ATOM 912 N N . ALA A 1 121 ? -25.741 -4.435 36.033 1.00 96.81 121 ALA A N 1
ATOM 913 C CA . ALA A 1 121 ? -25.846 -5.500 37.027 1.00 96.81 121 ALA A CA 1
ATOM 914 C C . ALA A 1 121 ? -25.550 -4.995 38.452 1.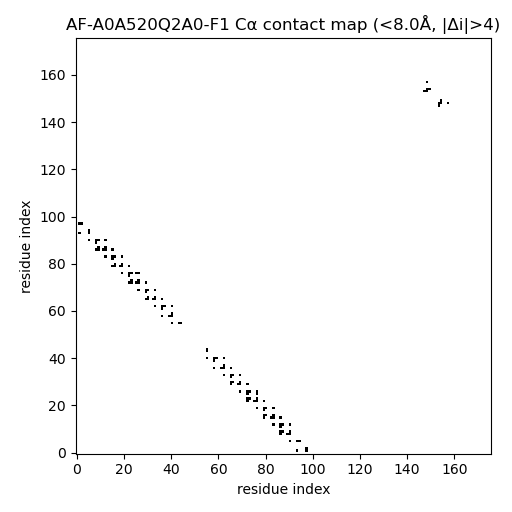00 96.81 121 ALA A C 1
ATOM 916 O O . ALA A 1 121 ? -26.258 -5.358 39.394 1.00 96.81 121 ALA A O 1
ATOM 917 N N . ALA A 1 122 ? -24.552 -4.118 38.610 1.00 96.31 122 ALA A N 1
ATOM 918 C CA . ALA A 1 122 ? -24.215 -3.496 39.889 1.00 96.31 122 ALA A CA 1
ATOM 919 C C . ALA A 1 122 ? -25.344 -2.588 40.411 1.00 96.31 122 ALA A C 1
ATOM 921 O O . ALA A 1 122 ? -25.719 -2.686 41.581 1.00 96.31 122 ALA A O 1
ATOM 922 N N . LEU A 1 123 ? -25.940 -1.758 39.547 1.00 96.69 123 LEU A N 1
ATOM 923 C CA . LEU A 1 123 ? -27.089 -0.915 39.901 1.00 96.69 123 LEU A CA 1
ATOM 924 C C . LEU A 1 123 ? -28.309 -1.752 40.299 1.00 96.69 123 LEU A C 1
ATOM 926 O O . LEU A 1 123 ? -28.973 -1.454 41.290 1.00 96.69 123 LEU A O 1
ATOM 930 N N . GLU A 1 124 ? -28.593 -2.830 39.569 1.00 96.81 124 GLU A N 1
ATOM 931 C CA . GLU A 1 124 ? -29.689 -3.741 39.899 1.00 96.81 124 GLU A CA 1
ATOM 932 C C . GLU A 1 124 ? -29.462 -4.452 41.242 1.00 96.81 124 GLU A C 1
ATOM 934 O O . GLU A 1 124 ? -30.404 -4.596 42.027 1.00 96.81 124 GLU A O 1
ATOM 939 N N . ALA A 1 125 ? -28.226 -4.873 41.531 1.00 96.19 125 ALA A N 1
ATOM 940 C CA . ALA A 1 125 ? -27.857 -5.467 42.814 1.00 96.19 125 ALA A CA 1
ATOM 941 C C . ALA A 1 125 ? -28.023 -4.469 43.970 1.00 96.19 125 ALA A C 1
ATOM 943 O O . ALA A 1 125 ? -28.726 -4.777 44.935 1.00 96.19 125 ALA A O 1
ATOM 944 N N . SER A 1 126 ? -27.480 -3.257 43.827 1.00 94.81 126 SER A N 1
ATOM 945 C CA . SER A 1 126 ? -27.621 -2.188 44.822 1.00 94.81 126 SER A CA 1
ATOM 946 C C . SER A 1 126 ? -29.091 -1.816 45.054 1.00 94.81 126 SER A C 1
ATOM 948 O O . SER A 1 126 ? -29.542 -1.726 46.194 1.00 94.81 126 SER A O 1
ATOM 950 N N . GLY A 1 127 ? -29.894 -1.715 43.990 1.00 95.12 127 GLY A N 1
ATOM 951 C CA . GLY A 1 127 ? -31.328 -1.448 44.104 1.00 95.12 127 GLY A CA 1
ATOM 952 C C . GLY A 1 127 ? -32.101 -2.558 44.830 1.00 95.12 127 GLY A C 1
ATOM 953 O O . GLY A 1 127 ? -33.054 -2.275 45.560 1.00 95.12 127 GLY A O 1
ATOM 954 N N . ARG A 1 128 ? -31.708 -3.833 44.671 1.00 95.81 128 ARG A N 1
ATOM 955 C CA . ARG A 1 128 ? -32.291 -4.946 45.446 1.00 95.81 128 ARG A CA 1
ATOM 956 C C . ARG A 1 128 ? -31.938 -4.840 46.927 1.00 95.81 128 ARG A C 1
ATOM 958 O O . ARG A 1 128 ? -32.827 -5.017 47.761 1.00 95.81 128 ARG A O 1
ATOM 965 N N . GLU A 1 129 ? -30.685 -4.533 47.238 1.00 95.56 129 GLU A N 1
ATOM 966 C CA . GLU A 1 129 ? -30.203 -4.371 48.609 1.00 95.56 129 GLU A CA 1
ATOM 967 C C . GLU A 1 129 ? -30.879 -3.189 49.314 1.00 95.56 129 GLU A C 1
ATOM 969 O O . GLU A 1 129 ? -31.437 -3.361 50.397 1.00 95.56 129 GLU A O 1
ATOM 974 N N . GLN A 1 130 ? -30.963 -2.028 48.661 1.00 95.00 130 GLN A N 1
ATOM 975 C CA . GLN A 1 130 ? -31.681 -0.860 49.180 1.00 95.00 130 GLN A CA 1
ATOM 976 C C . GLN A 1 130 ? -33.147 -1.180 49.492 1.00 95.00 130 GLN A C 1
ATOM 978 O O . GLN A 1 130 ? -33.632 -0.865 50.577 1.00 95.00 130 GLN A O 1
ATOM 983 N N . ARG A 1 131 ? -33.858 -1.874 48.589 1.00 94.56 131 ARG A N 1
ATOM 984 C CA . ARG A 1 131 ? -35.247 -2.306 48.837 1.00 94.56 131 ARG A CA 1
ATOM 985 C C . ARG A 1 131 ? -35.366 -3.323 49.971 1.00 94.56 131 ARG A C 1
ATOM 987 O O . ARG A 1 131 ? -36.414 -3.402 50.613 1.00 94.56 131 ARG A O 1
ATOM 994 N N . HIS A 1 132 ? -34.354 -4.159 50.184 1.00 95.38 132 HIS A N 1
ATOM 995 C CA . HIS A 1 132 ? -34.328 -5.089 51.310 1.00 95.38 132 HIS A CA 1
ATOM 996 C C . HIS A 1 132 ? -34.130 -4.339 52.634 1.00 95.38 132 HIS A C 1
ATOM 998 O O . HIS A 1 132 ? -34.917 -4.526 53.562 1.00 95.38 132 HIS A O 1
ATOM 1004 N N . LEU A 1 133 ? -33.149 -3.435 52.692 1.00 94.69 133 LEU A N 1
ATOM 1005 C CA . LEU A 1 133 ? -32.876 -2.603 53.864 1.00 94.69 133 LEU A CA 1
ATOM 1006 C C . LEU A 1 133 ? -34.059 -1.694 54.211 1.00 94.69 133 LEU A C 1
ATOM 1008 O O . LEU A 1 133 ? -34.440 -1.630 55.375 1.00 94.69 133 LEU A O 1
ATOM 1012 N N . ALA A 1 134 ? -34.699 -1.068 53.219 1.00 92.94 134 ALA A N 1
ATOM 1013 C CA . ALA A 1 134 ? -35.886 -0.239 53.426 1.00 92.94 134 ALA A CA 1
ATOM 1014 C C . ALA A 1 134 ? -37.053 -1.034 54.038 1.00 92.94 134 ALA A C 1
ATOM 1016 O O . ALA A 1 134 ? -37.675 -0.576 54.994 1.00 92.94 134 ALA A O 1
ATOM 1017 N N . ARG A 1 135 ? -37.314 -2.256 53.547 1.00 95.06 135 ARG A N 1
ATOM 1018 C CA . ARG A 1 135 ? -38.335 -3.149 54.128 1.00 95.06 135 ARG A CA 1
ATOM 1019 C C . ARG A 1 135 ? -38.002 -3.549 55.562 1.00 95.06 135 ARG A C 1
ATOM 1021 O O . ARG A 1 135 ? -38.890 -3.593 56.407 1.00 95.06 135 ARG A O 1
ATOM 1028 N N . ARG A 1 136 ? -36.727 -3.821 55.845 1.00 95.06 136 ARG A N 1
ATOM 1029 C CA . ARG A 1 136 ? -36.265 -4.179 57.189 1.00 95.06 136 ARG A CA 1
ATOM 1030 C C . ARG A 1 136 ? -36.382 -3.003 58.159 1.00 95.06 136 ARG A C 1
ATOM 1032 O O . ARG A 1 136 ? -36.858 -3.200 59.270 1.00 95.06 136 ARG A O 1
ATOM 1039 N N . LEU A 1 137 ? -36.016 -1.796 57.726 1.00 94.19 137 LEU A N 1
ATOM 1040 C CA . LEU A 1 137 ? -36.232 -0.560 58.479 1.00 94.19 137 LEU A CA 1
ATOM 1041 C C . LEU A 1 137 ? -37.717 -0.349 58.768 1.00 94.19 137 LEU A C 1
ATOM 1043 O O . LEU A 1 137 ? -38.068 -0.204 59.928 1.00 94.19 137 LEU A O 1
ATOM 1047 N N . ALA A 1 138 ? -38.586 -0.417 57.756 1.00 91.38 138 ALA A N 1
ATOM 1048 C CA . ALA A 1 138 ? -40.031 -0.281 57.943 1.00 91.38 138 ALA A CA 1
ATOM 1049 C C . ALA A 1 138 ? -40.582 -1.300 58.957 1.00 91.38 138 ALA A C 1
ATOM 1051 O O . ALA A 1 138 ? -41.296 -0.919 59.880 1.00 91.38 138 ALA A O 1
ATOM 1052 N N . SER A 1 139 ? -40.176 -2.570 58.849 1.00 93.62 139 SER A N 1
ATOM 1053 C CA . SER A 1 139 ? -40.576 -3.615 59.796 1.00 93.62 139 SER A CA 1
ATOM 1054 C C . SER A 1 139 ? -40.097 -3.343 61.224 1.00 93.62 139 SER A C 1
ATOM 1056 O O . SER A 1 139 ? -40.853 -3.587 62.161 1.00 93.62 139 SER A O 1
ATOM 1058 N N . LEU A 1 140 ? -38.859 -2.875 61.412 1.00 92.62 140 LEU A N 1
ATOM 1059 C CA . LEU A 1 140 ? -38.333 -2.533 62.737 1.00 92.62 140 LEU A CA 1
ATOM 1060 C C . LEU A 1 140 ? -39.054 -1.317 63.323 1.00 92.62 140 LEU A C 1
ATOM 1062 O O . LEU A 1 140 ? -39.415 -1.330 64.497 1.00 92.62 140 LEU A O 1
ATOM 1066 N N . SER A 1 141 ? -39.303 -0.294 62.502 1.00 88.25 141 SER A N 1
ATOM 1067 C CA . SER A 1 141 ? -40.088 0.879 62.883 1.00 88.25 141 SER A CA 1
ATOM 1068 C C . SER A 1 141 ? -41.485 0.476 63.341 1.00 88.25 141 SER A C 1
ATOM 1070 O O . SER A 1 141 ? -41.937 0.925 64.386 1.00 88.25 141 SER A O 1
ATOM 1072 N N . GLU A 1 142 ? -42.156 -0.413 62.609 1.00 87.38 142 GLU A N 1
ATOM 1073 C CA . GLU A 1 142 ? -43.491 -0.891 62.964 1.00 87.38 142 GLU A CA 1
ATOM 1074 C C . GLU A 1 142 ? -43.486 -1.721 64.255 1.00 87.38 142 GLU A C 1
ATOM 1076 O O . GLU A 1 142 ? -44.317 -1.490 65.131 1.00 87.38 142 GLU A O 1
ATOM 1081 N N . GLN A 1 143 ? -42.496 -2.600 64.443 1.00 87.25 143 GLN A N 1
ATOM 1082 C CA . GLN A 1 143 ? -42.315 -3.348 65.695 1.00 87.25 143 GLN A CA 1
ATOM 1083 C C . GLN A 1 143 ? -42.046 -2.444 66.905 1.00 87.25 143 GLN A C 1
ATOM 1085 O O . GLN A 1 143 ? -42.493 -2.760 68.004 1.00 87.25 143 GLN A O 1
ATOM 1090 N N . LEU A 1 144 ? -41.327 -1.332 66.727 1.00 83.62 144 LEU A N 1
ATOM 1091 C CA . LEU A 1 144 ? -41.055 -0.361 67.792 1.00 83.62 144 LEU A CA 1
ATOM 1092 C C . LEU A 1 144 ? -42.261 0.537 68.081 1.00 83.62 144 LEU A C 1
ATOM 1094 O O . LEU A 1 144 ? -42.582 0.791 69.240 1.00 83.62 144 LEU A O 1
ATOM 1098 N N . ILE A 1 145 ? -42.931 1.027 67.039 1.00 80.88 145 ILE A N 1
ATOM 1099 C CA . ILE A 1 145 ? -44.002 2.023 67.152 1.00 80.88 145 ILE A CA 1
ATOM 1100 C C . ILE A 1 145 ? -45.335 1.370 67.537 1.00 80.88 145 ILE A C 1
ATOM 1102 O O . ILE A 1 145 ? -46.080 1.946 68.330 1.00 80.88 145 ILE A O 1
ATOM 1106 N N . SER A 1 146 ? -45.653 0.174 67.028 1.00 77.19 146 SER A N 1
ATOM 1107 C CA . SER A 1 146 ? -46.947 -0.483 67.277 1.00 77.19 146 SER A CA 1
ATOM 1108 C C . SER A 1 146 ? -47.232 -0.721 68.771 1.00 77.19 146 SER A C 1
ATOM 1110 O O . SER A 1 146 ? -48.325 -0.364 69.212 1.00 77.19 146 SER A O 1
ATOM 1112 N N . PRO A 1 147 ? -46.295 -1.227 69.599 1.00 78.12 147 PRO A N 1
ATOM 1113 C CA . PRO A 1 147 ? -46.511 -1.363 71.042 1.00 78.12 147 PRO A CA 1
ATOM 1114 C C . PRO A 1 147 ? -46.684 -0.010 71.742 1.00 78.12 147 PRO A C 1
ATOM 1116 O O . PRO A 1 147 ? -47.492 0.119 72.662 1.00 78.12 147 PRO A O 1
ATOM 1119 N N . LEU A 1 148 ? -45.950 1.013 71.292 1.00 74.25 148 LEU A N 1
ATOM 1120 C CA . LEU A 1 148 ? -46.012 2.366 71.849 1.00 74.25 148 LEU A CA 1
ATOM 1121 C C . LEU A 1 148 ? -47.333 3.075 71.511 1.00 74.25 148 LEU A C 1
ATOM 1123 O O . LEU A 1 148 ? -47.818 3.858 72.321 1.00 74.25 148 LEU A O 1
ATOM 1127 N N . ARG A 1 149 ? -47.959 2.768 70.367 1.00 68.19 149 ARG A N 1
ATOM 1128 C CA . ARG A 1 149 ? -49.277 3.305 69.977 1.00 68.19 149 ARG A CA 1
ATOM 1129 C C . ARG A 1 149 ? -50.440 2.748 70.799 1.00 68.19 149 ARG A C 1
ATOM 1131 O O . ARG A 1 149 ? -51.452 3.429 70.963 1.00 68.19 149 ARG A O 1
ATOM 1138 N N . HIS A 1 150 ? -50.320 1.526 71.316 1.00 71.00 150 HIS A N 1
ATOM 1139 C CA . HIS A 1 150 ? -51.353 0.910 72.159 1.00 71.00 150 HIS A CA 1
ATOM 1140 C C . HIS A 1 150 ? -51.281 1.348 73.630 1.00 71.00 150 HIS A C 1
ATOM 1142 O O . HIS A 1 150 ? -52.228 1.125 74.384 1.00 71.00 150 HIS A O 1
ATOM 1148 N N . ARG A 1 151 ? -50.198 2.024 74.030 1.00 73.75 151 ARG A N 1
ATOM 1149 C CA . ARG A 1 151 ? -50.041 2.647 75.346 1.00 73.75 151 ARG A CA 1
ATOM 1150 C C . ARG A 1 151 ? -50.859 3.940 75.429 1.00 73.75 151 ARG A C 1
ATOM 1152 O O . ARG A 1 151 ? -50.538 4.952 74.808 1.00 73.75 151 ARG A O 1
ATOM 1159 N N . THR A 1 152 ? -51.961 3.897 76.179 1.00 66.69 152 THR A N 1
ATOM 1160 C CA . THR A 1 152 ? -52.925 5.005 76.312 1.00 66.69 152 THR A CA 1
ATOM 1161 C C . THR A 1 152 ? -52.329 6.266 76.940 1.00 66.69 152 THR A C 1
ATOM 1163 O O . THR A 1 152 ? -52.828 7.356 76.681 1.00 66.69 152 THR A O 1
ATOM 1166 N N . ASP A 1 153 ? -51.246 6.128 77.706 1.00 71.06 153 ASP A N 1
ATOM 1167 C CA . ASP A 1 153 ? -50.445 7.206 78.298 1.00 71.06 153 ASP A CA 1
ATOM 1168 C C . ASP A 1 153 ? -49.681 8.042 77.253 1.00 71.06 153 ASP A C 1
ATOM 1170 O O . ASP A 1 153 ? -49.438 9.226 77.474 1.00 71.06 153 ASP A O 1
ATOM 1174 N N . LEU A 1 154 ? -49.355 7.469 76.089 1.00 72.06 154 LEU A N 1
ATOM 1175 C CA . LEU A 1 154 ? -48.555 8.123 75.039 1.00 72.06 154 LEU A CA 1
ATOM 1176 C C . LEU A 1 154 ? -49.386 8.636 73.852 1.00 72.06 154 LEU A C 1
ATOM 1178 O O . LEU A 1 154 ? -48.866 9.329 72.976 1.00 72.06 154 LEU A O 1
ATOM 1182 N N . LYS A 1 155 ? -50.690 8.345 73.825 1.00 71.56 155 LYS A N 1
ATOM 1183 C CA . LYS A 1 155 ? -51.624 8.776 72.769 1.00 71.56 155 LYS A CA 1
ATOM 1184 C C . LYS A 1 155 ? -51.586 10.286 72.462 1.00 71.56 155 LYS A C 1
ATOM 1186 O O . LYS A 1 155 ? -51.551 10.625 71.280 1.00 71.56 155 LYS A O 1
ATOM 1191 N N . PRO A 1 156 ? -51.559 11.196 73.460 1.00 73.00 156 PRO A N 1
ATOM 1192 C CA . PRO A 1 156 ? -51.510 12.637 73.199 1.00 73.00 156 PRO A CA 1
ATOM 1193 C C . PRO A 1 156 ? -50.238 13.079 72.456 1.00 73.00 156 PRO A C 1
ATOM 1195 O O . PRO A 1 156 ? -50.298 13.977 71.621 1.00 73.00 156 PRO A O 1
ATOM 1198 N N . LEU A 1 157 ? -49.098 12.423 72.718 1.00 72.44 157 LEU A N 1
ATOM 1199 C CA . LEU A 1 157 ? -47.818 12.706 72.057 1.00 72.44 157 LEU A CA 1
ATOM 1200 C C . LEU A 1 157 ? -47.820 12.267 70.589 1.00 72.44 157 LEU A C 1
ATOM 1202 O O . LEU A 1 157 ? -47.366 13.021 69.734 1.00 72.44 157 LEU A O 1
ATOM 1206 N N . PHE A 1 158 ? -48.370 11.090 70.273 1.00 74.25 158 PHE A N 1
ATOM 1207 C CA . PHE A 1 158 ? -48.489 10.640 68.880 1.00 74.2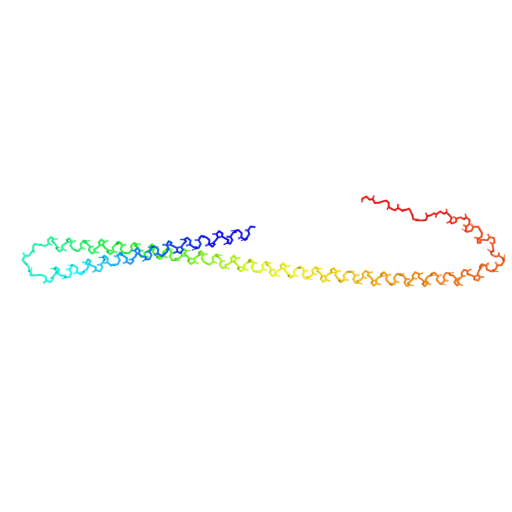5 158 PHE A CA 1
ATOM 1208 C C . PHE A 1 158 ? -49.396 11.556 68.052 1.00 74.25 158 PHE A C 1
ATOM 1210 O O . PHE A 1 158 ? -49.036 11.905 66.933 1.00 74.25 158 PHE A O 1
ATOM 1217 N N . VAL A 1 159 ? -50.510 12.030 68.622 1.00 74.00 159 VAL A N 1
ATOM 1218 C CA . VAL A 1 159 ? -51.398 13.003 67.960 1.00 74.00 159 VAL A CA 1
ATOM 1219 C C . VAL A 1 159 ? -50.675 14.331 67.682 1.00 74.00 159 VAL A C 1
ATOM 1221 O O . VAL A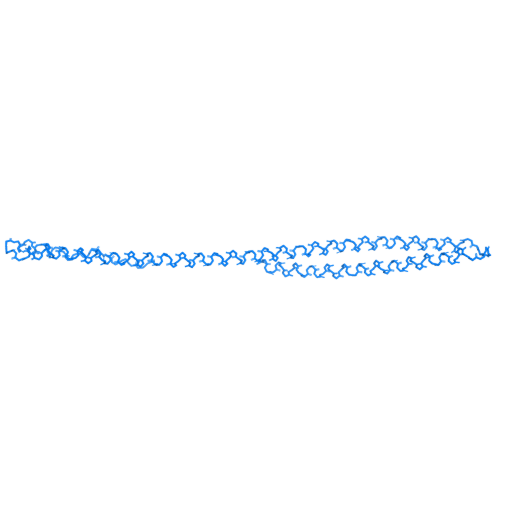 1 159 ? -50.839 14.901 66.605 1.00 74.00 159 VAL A O 1
ATOM 1224 N N . ALA A 1 160 ? -49.831 14.805 68.605 1.00 70.69 160 ALA A N 1
ATOM 1225 C CA . ALA A 1 160 ? -49.045 16.029 68.419 1.00 70.69 160 ALA A CA 1
ATOM 1226 C C . ALA A 1 160 ? -47.946 15.894 67.340 1.00 70.69 160 ALA A C 1
ATOM 1228 O O . ALA A 1 160 ? -47.680 16.841 66.597 1.00 70.69 160 ALA A O 1
ATOM 1229 N N . ILE A 1 161 ? -47.322 14.717 67.222 1.00 72.00 161 ILE A N 1
ATOM 1230 C CA . ILE A 1 161 ? -46.262 14.445 66.235 1.00 72.00 161 ILE A CA 1
ATOM 1231 C C . ILE A 1 161 ? -46.858 14.194 64.840 1.00 72.00 161 ILE A C 1
ATOM 1233 O O . ILE A 1 161 ? -46.364 14.716 63.846 1.00 72.00 161 ILE A O 1
ATOM 1237 N N . GLU A 1 162 ? -47.958 13.448 64.742 1.00 70.94 162 GLU A N 1
ATOM 1238 C CA . GLU A 1 162 ? -48.636 13.188 63.463 1.00 70.94 162 GLU A CA 1
ATOM 1239 C C . GLU A 1 162 ? -49.329 14.447 62.921 1.00 70.94 162 GLU A C 1
ATOM 1241 O O . GLU A 1 162 ? -49.318 14.684 61.715 1.00 70.94 162 GLU A O 1
ATOM 1246 N N . GLY A 1 163 ? -49.834 15.317 63.805 1.00 63.06 163 GLY A N 1
ATOM 1247 C CA . GLY A 1 163 ? -50.382 16.625 63.435 1.00 63.06 163 GLY A CA 1
ATOM 1248 C C . GLY A 1 163 ? -49.348 17.617 62.886 1.00 63.06 163 GLY A C 1
ATOM 1249 O O . GLY A 1 163 ? -49.714 18.534 62.157 1.00 63.06 163 GLY A O 1
ATOM 1250 N N . THR A 1 164 ? -48.058 17.429 63.185 1.00 56.12 164 THR A N 1
ATOM 1251 C CA . THR A 1 164 ? -46.960 18.277 62.679 1.00 56.12 164 THR A CA 1
ATOM 1252 C C . THR A 1 164 ? -46.254 17.696 61.444 1.00 56.12 164 THR A C 1
ATOM 1254 O O . THR A 1 164 ? -45.510 18.414 60.782 1.00 56.12 164 THR A O 1
ATOM 1257 N N . GLY A 1 165 ? -46.525 16.435 61.077 1.00 51.47 165 GLY A N 1
ATOM 1258 C CA . GLY A 1 165 ? -45.852 15.697 59.996 1.00 51.47 165 GLY A CA 1
ATOM 1259 C C . GLY A 1 165 ? -46.414 15.870 58.576 1.00 51.47 165 GLY A C 1
ATOM 1260 O O . GLY A 1 165 ? -45.905 15.237 57.654 1.00 51.47 165 GLY A O 1
ATOM 1261 N N . THR A 1 166 ? -47.428 16.716 58.360 1.00 44.84 166 THR A N 1
ATOM 1262 C CA . THR A 1 166 ? -47.977 16.999 57.012 1.00 44.84 166 THR A CA 1
ATOM 1263 C C . THR A 1 166 ? -47.204 18.120 56.298 1.00 44.84 166 THR A C 1
ATOM 1265 O O . THR A 1 166 ? -47.797 19.018 55.705 1.00 44.84 166 THR A O 1
ATOM 1268 N N . SER A 1 167 ? -45.872 18.106 56.371 1.00 47.34 167 SER A N 1
ATOM 1269 C CA . SER A 1 167 ? -45.012 18.907 55.497 1.00 47.34 167 SER A CA 1
ATOM 1270 C C . SER A 1 167 ? -44.104 17.965 54.711 1.00 47.34 167 SER A C 1
ATOM 1272 O O . SER A 1 167 ? -43.224 17.292 55.239 1.00 47.34 167 SER A O 1
ATOM 1274 N N . ASP A 1 168 ? -44.418 17.865 53.426 1.00 42.97 168 ASP A N 1
ATOM 1275 C CA . ASP A 1 168 ? -43.780 17.014 52.430 1.00 42.97 168 ASP A CA 1
ATOM 1276 C C . ASP A 1 168 ? -42.247 17.240 52.393 1.00 42.97 168 ASP A C 1
ATOM 1278 O O . ASP A 1 168 ? -41.809 18.356 52.097 1.00 42.97 168 ASP A O 1
ATOM 1282 N N . PRO A 1 169 ? -41.395 16.240 52.702 1.00 49.97 169 PRO A N 1
ATOM 1283 C CA . PRO A 1 169 ? -39.945 16.436 52.743 1.00 49.97 169 PRO A CA 1
ATOM 1284 C C . PRO A 1 169 ? -39.259 16.309 51.370 1.00 49.97 169 PRO A C 1
ATOM 1286 O O . PRO A 1 169 ? -38.040 16.469 51.291 1.00 49.97 169 PRO A O 1
ATOM 1289 N N . PHE A 1 170 ? -39.994 16.042 50.283 1.00 44.31 170 PHE A N 1
ATOM 1290 C CA . PHE A 1 170 ? -39.421 15.946 48.936 1.00 44.31 170 PHE A CA 1
ATOM 1291 C C . PHE A 1 170 ? -40.125 16.877 47.940 1.00 44.31 170 PHE A C 1
ATOM 1293 O O . PHE A 1 170 ? -41.084 16.464 47.289 1.00 44.31 170 PHE A O 1
ATOM 1300 N N . PRO A 1 171 ? -39.622 18.108 47.716 1.00 42.94 171 PRO A N 1
ATOM 1301 C CA . PRO A 1 171 ? -40.023 18.861 46.540 1.00 42.94 171 PRO A CA 1
ATOM 1302 C C . PRO A 1 171 ? -39.598 18.077 45.293 1.00 42.94 171 PRO A C 1
ATOM 1304 O O . PRO A 1 171 ? -38.412 17.803 45.079 1.00 42.94 171 PRO A O 1
ATOM 1307 N N . SER A 1 172 ? -40.585 17.706 44.477 1.00 46.88 172 SER A N 1
ATOM 1308 C CA . SER A 1 172 ? -40.400 17.182 43.125 1.00 46.88 172 SER A CA 1
ATOM 1309 C C . SER A 1 172 ? -39.394 18.059 42.376 1.00 46.88 172 SER A C 1
ATOM 1311 O O . SER A 1 172 ? -39.683 19.214 42.060 1.00 46.88 172 SER A O 1
ATOM 1313 N N . ARG A 1 173 ? -38.194 17.532 42.101 1.00 41.50 173 ARG A N 1
ATOM 1314 C CA . ARG A 1 173 ? -37.233 18.211 41.227 1.00 41.50 173 ARG A CA 1
ATOM 1315 C C . ARG A 1 173 ? -37.797 18.195 39.813 1.00 41.50 173 ARG A C 1
ATOM 1317 O O . ARG A 1 173 ? -37.810 17.158 39.157 1.00 41.50 173 ARG A O 1
ATOM 1324 N N . ALA A 1 174 ? -38.288 19.354 39.390 1.00 39.06 174 ALA A N 1
ATOM 1325 C CA . ALA A 1 174 ? -38.609 19.646 38.009 1.00 39.06 174 ALA A CA 1
ATOM 1326 C C . ALA A 1 174 ? -37.394 19.354 37.115 1.00 39.06 17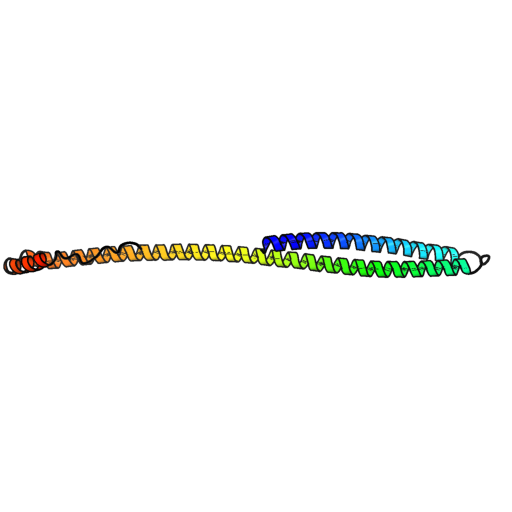4 ALA A C 1
ATOM 1328 O O . ALA A 1 174 ? -36.267 19.746 37.426 1.00 39.06 174 ALA A O 1
ATOM 1329 N N . SER A 1 175 ? -37.660 18.641 36.026 1.00 42.22 175 SER A N 1
ATOM 1330 C CA . SER A 1 175 ? -36.764 18.431 34.897 1.00 42.22 175 SER A CA 1
ATOM 1331 C C . SER A 1 175 ? -36.323 19.771 34.303 1.00 42.22 175 SER A C 1
ATOM 1333 O O . SER A 1 175 ? -37.164 20.631 34.040 1.00 42.22 175 SER A O 1
ATOM 1335 N N . GLY A 1 176 ? -35.020 19.912 34.068 1.00 40.38 176 GLY A N 1
ATOM 1336 C CA . GLY A 1 176 ? -34.387 20.952 33.261 1.00 40.38 176 GLY A CA 1
ATOM 1337 C C . GLY A 1 176 ? -33.248 20.328 32.476 1.00 40.38 176 GLY A C 1
ATOM 1338 O O . GLY A 1 176 ? -32.505 19.535 33.101 1.00 40.38 176 GLY A O 1
#

Secondary structure (DSSP, 8-state):
-HHHHHHHHHHHHHHHHHHHHHHHHHHHHHHHHHHHHHHHHHHHHTS-TTS-SHHHHHHHHHHHHHHHHHHHHHHHHHHHHHHHHHHHHHHHHHHHHHHHHHHHHHHHHHHHHHHHHHHHHHHHHHHHHHHHHHHHHHHHHHHHHHHHHH-TTTHHHHHHHHHH--S-S-------